Protein AF-A0A1Z8S198-F1 (afdb_monomer)

Mean predicted aligned error: 14.41 Å

Structure (mmCIF, N/CA/C/O backbone):
data_AF-A0A1Z8S198-F1
#
_entry.id   AF-A0A1Z8S198-F1
#
loop_
_atom_site.group_PDB
_atom_site.id
_atom_site.type_symbol
_atom_site.label_atom_id
_atom_site.label_alt_id
_atom_site.label_comp_id
_atom_site.label_asym_id
_atom_site.label_entity_id
_atom_site.label_seq_id
_atom_site.pdbx_PDB_ins_code
_atom_site.Cartn_x
_atom_site.Cartn_y
_atom_site.Cartn_z
_atom_site.occupancy
_atom_site.B_iso_or_equiv
_atom_site.auth_seq_id
_atom_site.auth_comp_id
_atom_site.auth_asym_id
_atom_site.auth_atom_id
_atom_site.pdbx_PDB_model_num
ATOM 1 N N . MET A 1 1 ? -36.870 -34.215 -35.287 1.00 50.09 1 MET A N 1
ATOM 2 C CA . MET A 1 1 ? -36.020 -35.371 -34.942 1.00 50.09 1 MET A CA 1
ATOM 3 C C . MET A 1 1 ? -35.826 -36.208 -36.192 1.00 50.09 1 MET A C 1
ATOM 5 O O . MET A 1 1 ? -36.711 -36.969 -36.554 1.00 50.09 1 MET A O 1
ATOM 9 N N . THR A 1 2 ? -34.692 -36.023 -36.856 1.00 40.72 2 THR A N 1
ATOM 10 C CA . THR A 1 2 ? -34.159 -36.926 -37.881 1.00 40.72 2 THR A CA 1
ATOM 11 C C . THR A 1 2 ? -32.664 -37.013 -37.632 1.00 40.72 2 THR A C 1
ATOM 13 O O . THR A 1 2 ? -32.036 -36.053 -37.194 1.00 40.72 2 THR A O 1
ATOM 16 N N . ASN A 1 3 ? -32.163 -38.223 -37.769 1.00 49.22 3 ASN A N 1
ATOM 17 C CA . ASN A 1 3 ? -31.144 -38.824 -36.934 1.00 49.22 3 ASN A CA 1
ATOM 18 C C . ASN A 1 3 ? -30.075 -39.425 -37.868 1.00 49.22 3 ASN A C 1
ATOM 20 O O . ASN A 1 3 ? -30.437 -39.909 -38.939 1.00 49.22 3 ASN A O 1
ATOM 24 N N . TYR A 1 4 ? -28.822 -39.443 -37.403 1.00 52.28 4 TYR A N 1
ATOM 25 C CA . TYR A 1 4 ? -27.655 -40.205 -37.897 1.00 52.28 4 TYR A CA 1
ATOM 26 C C . TYR A 1 4 ? -26.956 -39.705 -39.185 1.00 52.28 4 TYR A C 1
ATOM 28 O O . TYR A 1 4 ? -27.568 -39.595 -40.236 1.00 52.28 4 TYR A O 1
ATOM 36 N N . ILE A 1 5 ? -25.702 -39.226 -39.146 1.00 56.00 5 ILE A N 1
ATOM 37 C CA . ILE A 1 5 ? -24.413 -39.869 -38.780 1.00 56.00 5 ILE A CA 1
ATOM 38 C C . ILE A 1 5 ? -23.844 -40.730 -39.931 1.00 56.00 5 ILE A C 1
ATOM 40 O O . ILE A 1 5 ? -24.337 -41.816 -40.205 1.00 56.00 5 ILE A O 1
ATOM 44 N N . VAL A 1 6 ? -22.722 -40.225 -40.479 1.00 51.59 6 VAL A N 1
ATOM 45 C CA . VAL A 1 6 ? -21.557 -40.931 -41.071 1.00 51.59 6 VAL A CA 1
ATOM 46 C C . VAL A 1 6 ? -21.605 -41.360 -42.547 1.00 51.59 6 VAL A C 1
ATOM 48 O O . VAL A 1 6 ? -22.215 -42.361 -42.888 1.00 51.59 6 VAL A O 1
ATOM 51 N N . LEU A 1 7 ? -20.840 -40.631 -43.382 1.00 48.16 7 LEU A N 1
ATOM 52 C CA . LEU A 1 7 ? -19.817 -41.108 -44.350 1.00 48.16 7 LEU A CA 1
ATOM 53 C C . LEU A 1 7 ? -19.320 -39.868 -45.140 1.00 48.16 7 LEU A C 1
ATOM 55 O O . LEU A 1 7 ? -20.034 -39.340 -45.980 1.00 48.16 7 LEU A O 1
ATOM 59 N N . PHE A 1 8 ? -18.234 -39.177 -44.796 1.00 52.09 8 PHE A N 1
ATOM 60 C CA . PHE A 1 8 ? -16.834 -39.524 -45.075 1.00 52.09 8 PHE A CA 1
ATOM 61 C C . PHE A 1 8 ? -16.578 -40.233 -46.421 1.00 52.09 8 PHE A C 1
ATOM 63 O O . PHE A 1 8 ? -16.377 -41.439 -46.479 1.00 52.09 8 PHE A O 1
ATOM 70 N N . LEU A 1 9 ? -16.534 -39.435 -47.489 1.00 51.88 9 LEU A N 1
ATOM 71 C CA . LEU A 1 9 ? -15.763 -39.651 -48.721 1.00 51.88 9 LEU A CA 1
ATOM 72 C C . LEU A 1 9 ? -15.189 -38.263 -49.065 1.00 51.88 9 LEU A C 1
ATOM 74 O O . LEU A 1 9 ? -15.862 -37.433 -49.661 1.00 51.88 9 LEU A O 1
ATOM 78 N N . PHE A 1 10 ? -14.068 -37.839 -48.472 1.00 52.44 10 PHE A N 1
ATOM 79 C CA . PHE A 1 10 ? -12.729 -38.082 -49.025 1.00 52.44 10 PHE A CA 1
ATOM 80 C C . PHE A 1 10 ? -12.785 -38.425 -50.511 1.00 52.44 10 PHE A C 1
ATOM 82 O O . PHE A 1 10 ? -13.103 -39.559 -50.845 1.00 52.44 10 PHE A O 1
ATOM 89 N N . LEU A 1 11 ? -12.510 -37.432 -51.362 1.00 52.84 11 LEU A N 1
ATOM 90 C CA 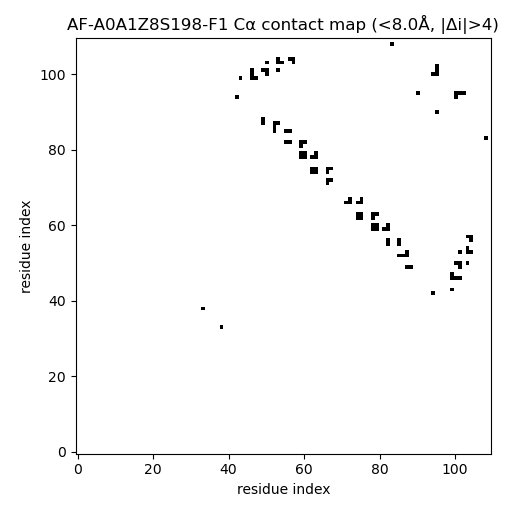. LEU A 1 11 ? -11.674 -37.521 -52.569 1.00 52.84 11 LEU A CA 1
ATOM 91 C C . LEU A 1 11 ? -11.794 -36.219 -53.380 1.00 52.84 11 LEU A C 1
ATOM 93 O O . LEU A 1 11 ? -12.419 -36.180 -54.429 1.00 52.84 11 LEU A O 1
ATOM 97 N N . PHE A 1 12 ? -11.142 -35.159 -52.905 1.00 50.62 12 PHE A N 1
ATOM 98 C CA . PHE A 1 12 ? -10.438 -34.232 -53.797 1.00 50.62 12 PHE A CA 1
ATOM 99 C C . PHE A 1 12 ? -9.109 -33.875 -53.131 1.00 50.62 12 PHE A C 1
ATOM 101 O O . PHE A 1 12 ? -8.884 -32.776 -52.636 1.00 50.62 12 PHE A O 1
ATOM 108 N N . PHE A 1 13 ? -8.248 -34.890 -53.053 1.00 53.31 13 PHE A N 1
ATOM 109 C CA . PHE A 1 13 ? -6.814 -34.673 -52.979 1.00 53.31 13 PHE A CA 1
ATOM 110 C C . PHE A 1 13 ? -6.272 -34.381 -54.377 1.00 53.31 13 PHE A C 1
ATOM 112 O O . PHE A 1 13 ? -6.809 -34.871 -55.369 1.00 53.31 13 PHE A O 1
ATOM 119 N N . ILE A 1 14 ? -5.104 -33.733 -54.353 1.00 54.28 14 ILE A N 1
ATOM 120 C CA . ILE A 1 14 ? -4.107 -33.528 -55.410 1.00 54.28 14 ILE A CA 1
ATOM 121 C C . ILE A 1 14 ? -4.270 -32.183 -56.138 1.00 54.28 14 ILE A C 1
ATOM 123 O O . ILE A 1 14 ? -5.279 -31.950 -56.784 1.00 54.28 14 ILE A O 1
ATOM 127 N N . SER A 1 15 ? -3.301 -31.264 -56.173 1.00 46.66 15 SER A N 1
ATOM 128 C CA . SER A 1 15 ? -2.048 -31.042 -55.431 1.00 46.66 15 SER A CA 1
ATOM 129 C C . SER A 1 15 ? -1.437 -29.719 -55.926 1.00 46.66 15 SER A C 1
ATOM 131 O O . SER A 1 15 ? -1.669 -29.325 -57.063 1.00 46.66 15 SER A O 1
ATOM 133 N N . CYS A 1 16 ? -0.600 -29.127 -55.066 1.00 49.44 16 CYS A N 1
ATOM 134 C CA . CYS A 1 16 ? 0.636 -28.361 -55.313 1.00 49.44 16 CYS A CA 1
ATOM 135 C C . CYS A 1 16 ? 0.764 -27.360 -56.476 1.00 49.44 16 CYS A C 1
ATOM 137 O O . CYS A 1 16 ? 0.768 -27.738 -57.641 1.00 49.44 16 CYS A O 1
ATOM 139 N N . ASN A 1 17 ? 1.160 -26.130 -56.122 1.00 47.94 17 ASN A N 1
ATOM 140 C CA . ASN A 1 17 ? 2.423 -25.456 -56.500 1.00 47.94 17 ASN A CA 1
ATOM 141 C C . ASN A 1 17 ? 2.403 -24.053 -55.854 1.00 47.94 17 ASN A C 1
ATOM 143 O O . ASN A 1 17 ? 1.343 -23.454 -55.766 1.00 47.94 17 ASN A O 1
ATOM 147 N N . GLN A 1 18 ? 3.465 -23.415 -55.377 1.00 49.00 18 GLN A N 1
ATOM 148 C CA . GLN A 1 18 ? 4.869 -23.732 -55.164 1.00 49.00 18 GLN A CA 1
ATOM 149 C C . GLN A 1 18 ? 5.372 -22.634 -54.205 1.00 49.00 18 GLN A C 1
ATOM 151 O O . GLN A 1 18 ? 4.959 -21.480 -54.284 1.00 49.00 18 GLN A O 1
ATOM 156 N N . THR A 1 19 ? 6.258 -23.025 -53.304 1.00 50.56 19 THR A N 1
ATOM 157 C CA . THR A 1 19 ? 7.216 -22.241 -52.518 1.00 50.56 19 THR A CA 1
ATOM 158 C C . THR A 1 19 ? 7.553 -20.836 -53.051 1.00 50.56 19 THR A C 1
ATOM 160 O O . THR A 1 19 ? 8.089 -20.720 -54.151 1.00 50.56 19 THR A O 1
ATOM 163 N N . LYS A 1 20 ? 7.361 -19.804 -52.211 1.00 47.00 20 LYS A N 1
ATOM 164 C CA . LYS A 1 20 ? 8.372 -18.812 -51.762 1.00 47.00 20 LYS A CA 1
ATOM 165 C C . LYS A 1 20 ? 7.684 -17.625 -51.074 1.00 47.00 20 LYS A C 1
ATOM 167 O O . LYS A 1 20 ? 7.163 -16.743 -51.739 1.00 47.00 20 LYS A O 1
ATOM 172 N N . ASN A 1 21 ? 7.732 -17.597 -49.747 1.00 42.28 21 ASN A N 1
ATOM 173 C CA . ASN A 1 21 ? 8.372 -16.495 -49.028 1.00 42.28 21 ASN A CA 1
ATOM 174 C C . ASN A 1 21 ? 8.426 -16.848 -47.543 1.00 42.28 21 ASN A C 1
ATOM 176 O O . ASN A 1 21 ? 7.466 -16.687 -46.794 1.00 42.28 21 ASN A O 1
ATOM 180 N N . ILE A 1 22 ? 9.586 -17.356 -47.128 1.00 49.41 22 ILE A N 1
ATOM 181 C CA . ILE A 1 22 ? 10.025 -17.221 -45.744 1.00 49.41 22 ILE A CA 1
ATOM 182 C C . ILE A 1 22 ? 10.365 -15.739 -45.578 1.00 49.41 22 ILE A C 1
ATOM 184 O O . ILE A 1 22 ? 11.497 -15.330 -45.778 1.00 49.41 22 ILE A O 1
ATOM 188 N N . GLU A 1 23 ? 9.341 -14.931 -45.329 1.00 49.06 23 GLU A N 1
ATOM 189 C CA . GLU A 1 23 ? 9.469 -13.511 -44.971 1.00 49.06 23 GLU A CA 1
ATOM 190 C C . GLU A 1 23 ? 8.317 -13.047 -44.057 1.00 49.06 23 GLU A C 1
ATOM 192 O O . GLU A 1 23 ? 8.139 -11.862 -43.816 1.00 49.06 23 GLU A O 1
ATOM 197 N N . ALA A 1 24 ? 7.552 -13.992 -43.498 1.00 44.72 24 ALA A N 1
ATOM 198 C CA . ALA A 1 24 ? 6.546 -13.729 -42.465 1.00 44.72 24 ALA A CA 1
ATOM 199 C C . ALA A 1 24 ? 7.025 -14.105 -41.047 1.00 44.72 24 ALA A C 1
ATOM 201 O O . ALA A 1 24 ? 6.287 -13.938 -40.088 1.00 44.72 24 ALA A O 1
ATOM 202 N N . ILE A 1 25 ? 8.263 -14.599 -40.894 1.00 47.28 25 ILE A N 1
ATOM 203 C CA . ILE A 1 25 ? 8.876 -14.845 -39.570 1.00 47.28 25 ILE A CA 1
ATOM 204 C C . ILE A 1 25 ? 9.491 -13.548 -39.005 1.00 47.28 25 ILE A C 1
ATOM 206 O O . ILE A 1 25 ? 9.715 -13.431 -37.805 1.00 47.28 25 ILE A O 1
ATOM 210 N N . SER A 1 26 ? 9.723 -12.536 -39.845 1.00 47.31 26 SER A N 1
ATOM 211 C CA . SER A 1 26 ? 10.300 -11.252 -39.435 1.00 47.31 26 SER A CA 1
ATOM 212 C C . SER A 1 26 ? 9.271 -10.196 -39.018 1.00 47.31 26 SER A C 1
ATOM 214 O O . SER A 1 26 ? 9.682 -9.183 -38.461 1.00 47.31 26 SER A O 1
ATOM 216 N N . SER A 1 27 ? 7.959 -10.389 -39.234 1.00 46.81 27 SER A N 1
ATOM 217 C CA . SER A 1 27 ? 6.967 -9.381 -38.811 1.00 46.81 27 SER A CA 1
ATOM 218 C C . SER A 1 27 ? 6.560 -9.492 -37.341 1.00 46.81 27 SER A C 1
ATOM 220 O 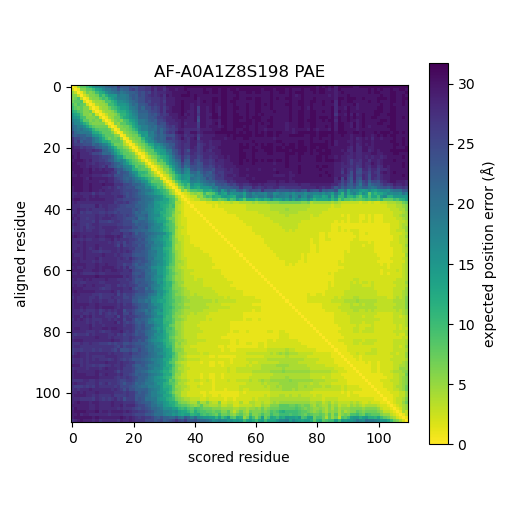O . SER A 1 27 ? 6.178 -8.477 -36.771 1.00 46.81 27 SER A O 1
ATOM 222 N N . ASP A 1 28 ? 6.714 -10.662 -36.715 1.00 44.12 28 ASP A N 1
ATOM 223 C CA . ASP A 1 28 ? 6.448 -10.856 -35.277 1.00 44.12 28 ASP A CA 1
ATOM 224 C C . ASP A 1 28 ? 7.695 -10.648 -34.398 1.00 44.12 28 ASP A C 1
ATOM 226 O O . ASP A 1 28 ? 7.585 -10.529 -33.182 1.00 44.12 28 ASP A O 1
ATOM 230 N N . LEU A 1 29 ? 8.888 -10.526 -34.997 1.00 46.09 29 LEU A N 1
ATOM 231 C CA . LEU A 1 29 ? 10.116 -10.139 -34.283 1.00 46.09 29 LEU A CA 1
ATOM 232 C C . LEU A 1 29 ? 10.334 -8.616 -34.235 1.00 46.09 29 LEU A C 1
ATOM 234 O O . LEU A 1 29 ? 11.264 -8.140 -33.591 1.00 46.09 29 LEU A O 1
ATOM 238 N N . ASN A 1 30 ? 9.455 -7.857 -34.894 1.00 44.66 30 ASN A N 1
ATOM 239 C CA . ASN A 1 30 ? 9.370 -6.401 -34.805 1.00 44.66 30 ASN A CA 1
ATOM 240 C C . ASN A 1 30 ? 8.420 -5.961 -33.681 1.00 44.66 30 ASN A C 1
ATOM 242 O O . ASN A 1 30 ? 7.900 -4.843 -33.724 1.00 44.66 30 ASN A O 1
ATOM 246 N N . GLN A 1 31 ? 8.212 -6.801 -32.655 1.00 48.25 31 GLN A N 1
ATOM 247 C CA . GLN A 1 31 ? 7.804 -6.333 -31.332 1.00 48.25 31 GLN A CA 1
ATOM 248 C C . GLN A 1 31 ? 8.950 -5.490 -30.765 1.00 48.25 31 GLN A C 1
ATOM 250 O O . GLN A 1 31 ? 9.764 -5.943 -29.973 1.00 48.25 31 GLN A O 1
ATOM 255 N N . SER A 1 32 ? 9.021 -4.280 -31.317 1.00 48.44 32 SER A N 1
ATOM 256 C CA . SER A 1 32 ? 9.657 -3.069 -30.849 1.00 48.44 32 SER A CA 1
ATOM 257 C C . SER A 1 32 ? 10.856 -3.306 -29.945 1.00 48.44 32 SER A C 1
ATOM 259 O O . SER A 1 32 ? 10.711 -3.528 -28.746 1.00 48.44 32 SER A O 1
ATOM 261 N N . LEU A 1 33 ? 12.046 -3.116 -30.512 1.00 53.94 33 LEU A N 1
ATOM 262 C CA . LEU A 1 33 ? 13.180 -2.547 -29.793 1.00 53.94 33 LEU A CA 1
ATOM 263 C C . LEU A 1 33 ? 12.706 -1.233 -29.146 1.00 53.94 33 LEU A C 1
ATOM 265 O O . LEU A 1 33 ? 12.880 -0.156 -29.710 1.00 53.94 33 LEU A O 1
ATOM 269 N N . SER A 1 34 ? 12.018 -1.307 -28.009 1.00 55.16 34 SER A N 1
ATOM 270 C CA . SER A 1 34 ? 11.802 -0.153 -27.154 1.00 55.16 34 SER A CA 1
ATOM 271 C C . SER A 1 34 ? 13.193 0.344 -26.816 1.00 55.16 34 SER A C 1
ATOM 273 O O . SER A 1 34 ? 13.995 -0.411 -26.255 1.00 55.16 34 SER A O 1
ATOM 275 N N . GLU A 1 35 ? 13.510 1.570 -27.231 1.00 64.44 35 GLU A N 1
ATOM 276 C CA . GLU A 1 35 ? 14.787 2.169 -26.881 1.00 64.44 35 GLU A CA 1
ATOM 277 C C . GLU A 1 35 ? 15.005 2.000 -25.372 1.00 64.44 35 GLU A C 1
ATOM 279 O O . GLU A 1 35 ? 14.043 2.126 -24.609 1.00 64.44 35 GLU A O 1
ATOM 284 N N . PRO A 1 36 ? 16.228 1.689 -24.914 1.00 69.50 36 PRO A N 1
ATOM 285 C CA . PRO A 1 36 ? 16.492 1.413 -23.502 1.00 69.50 36 PRO A CA 1
ATOM 286 C C . PRO A 1 36 ? 16.003 2.535 -22.567 1.00 69.50 36 PRO A C 1
ATOM 288 O O . PRO A 1 36 ? 15.669 2.275 -21.416 1.00 69.50 36 PRO A O 1
ATOM 291 N N . SER A 1 37 ? 15.876 3.765 -23.079 1.00 76.75 37 SER A N 1
ATOM 292 C CA . SER A 1 37 ? 15.259 4.903 -22.392 1.00 76.75 37 SER A CA 1
ATOM 293 C C . SER A 1 37 ? 13.763 4.724 -22.092 1.00 76.75 37 SER A C 1
ATOM 295 O O . SER A 1 37 ? 13.305 5.165 -21.042 1.00 76.75 37 SER A O 1
ATOM 297 N N . ASN A 1 38 ? 12.999 4.073 -22.972 1.00 85.19 38 ASN A N 1
ATOM 298 C CA . ASN A 1 38 ? 11.570 3.836 -22.779 1.00 85.19 38 ASN A CA 1
ATOM 299 C C . ASN A 1 38 ? 11.320 2.718 -21.756 1.00 85.19 38 ASN A C 1
ATOM 301 O O . ASN A 1 38 ? 10.478 2.872 -20.881 1.00 85.19 38 ASN A O 1
ATOM 305 N N . ILE A 1 39 ? 12.125 1.649 -21.795 1.00 91.00 39 ILE A N 1
ATOM 306 C CA . ILE A 1 39 ? 12.050 0.566 -20.798 1.00 91.00 39 ILE A CA 1
ATOM 307 C C . ILE A 1 39 ? 12.404 1.094 -19.405 1.00 91.00 39 ILE A C 1
ATOM 309 O O . ILE A 1 39 ? 11.68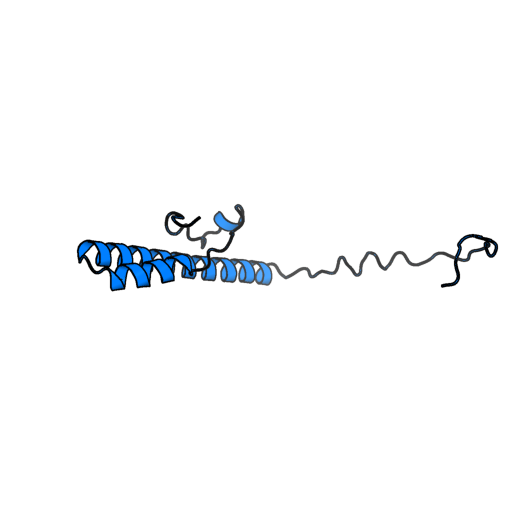7 0.823 -18.448 1.00 91.00 39 ILE A O 1
ATOM 313 N N . GLN A 1 40 ? 13.485 1.876 -19.281 1.00 93.88 40 GLN A N 1
ATOM 314 C CA . GLN A 1 40 ? 13.871 2.437 -17.985 1.00 93.88 40 GLN A CA 1
ATOM 315 C C . GLN A 1 40 ? 12.773 3.339 -17.420 1.00 93.88 40 GLN A C 1
ATOM 317 O O . GLN A 1 40 ? 12.479 3.270 -16.234 1.00 93.88 40 GLN A O 1
ATOM 322 N N . LYS A 1 41 ? 12.126 4.141 -18.273 1.00 95.31 41 LYS A N 1
ATOM 323 C CA . LYS A 1 41 ? 10.997 4.969 -17.855 1.00 95.31 41 LYS A CA 1
ATOM 324 C C . LYS A 1 41 ? 9.825 4.121 -17.348 1.00 95.31 41 LYS A C 1
ATOM 326 O O . LYS A 1 41 ? 9.250 4.459 -16.324 1.00 95.31 41 LYS A O 1
ATOM 331 N N . GLU A 1 42 ? 9.478 3.034 -18.035 1.00 95.25 42 GLU A N 1
ATOM 332 C CA . GLU A 1 42 ? 8.418 2.118 -17.588 1.00 95.25 42 GLU A CA 1
ATOM 333 C C . GLU A 1 42 ? 8.752 1.466 -16.235 1.00 95.25 42 GLU A C 1
ATOM 335 O O . GLU A 1 42 ? 7.883 1.368 -15.369 1.00 95.25 42 GLU A O 1
ATOM 340 N N . ILE A 1 43 ? 10.016 1.079 -16.024 1.00 96.00 43 ILE A N 1
ATOM 341 C CA . ILE A 1 43 ? 10.507 0.570 -14.734 1.00 96.00 43 ILE A CA 1
ATOM 342 C C . ILE A 1 43 ? 10.397 1.650 -13.654 1.00 96.00 43 ILE A C 1
ATOM 344 O O . ILE A 1 43 ? 9.880 1.386 -12.569 1.00 96.00 43 ILE A O 1
ATOM 348 N N . ASP A 1 44 ? 10.852 2.867 -13.945 1.00 96.88 44 ASP A N 1
ATOM 349 C CA . ASP A 1 44 ? 10.823 3.979 -12.999 1.00 96.88 44 ASP A CA 1
ATOM 350 C C . ASP A 1 44 ? 9.387 4.351 -12.608 1.00 96.88 44 ASP A C 1
ATOM 352 O O . ASP A 1 44 ? 9.113 4.566 -11.427 1.00 96.88 44 ASP A O 1
ATOM 356 N N . ASP A 1 45 ? 8.465 4.373 -13.574 1.00 97.50 45 ASP A N 1
ATOM 357 C CA . ASP A 1 45 ? 7.045 4.646 -13.348 1.00 97.50 45 ASP A CA 1
ATOM 358 C C . ASP A 1 45 ? 6.404 3.541 -12.479 1.00 97.50 45 ASP A C 1
ATOM 360 O O . ASP A 1 45 ? 5.693 3.845 -11.517 1.00 97.50 45 ASP A O 1
ATOM 364 N N . LEU A 1 46 ? 6.706 2.264 -12.754 1.00 97.75 46 LEU A N 1
ATOM 365 C CA . LEU A 1 46 ? 6.236 1.126 -11.953 1.00 97.75 46 LEU A CA 1
ATOM 366 C C . LEU A 1 46 ? 6.732 1.208 -10.501 1.00 97.75 46 LEU A C 1
ATOM 368 O O . LEU A 1 46 ? 5.949 1.056 -9.561 1.00 97.75 46 LEU A O 1
ATOM 372 N N . LEU A 1 47 ? 8.030 1.454 -10.308 1.00 98.25 47 LEU A N 1
ATOM 373 C CA . LEU A 1 47 ? 8.640 1.540 -8.980 1.00 98.25 47 LEU A CA 1
ATOM 374 C C . LEU A 1 47 ? 8.180 2.784 -8.212 1.00 98.25 47 LEU A C 1
ATOM 376 O O . LEU A 1 47 ? 8.077 2.747 -6.983 1.00 98.25 47 LEU A O 1
ATOM 380 N N . ALA A 1 48 ? 7.870 3.877 -8.911 1.00 98.38 48 ALA A N 1
ATOM 381 C CA . ALA A 1 48 ? 7.294 5.068 -8.303 1.00 98.38 48 ALA A CA 1
ATOM 382 C C . ALA A 1 48 ? 5.879 4.810 -7.762 1.00 98.38 48 ALA A C 1
ATOM 384 O O . ALA A 1 48 ? 5.585 5.219 -6.635 1.00 98.38 48 ALA A O 1
ATOM 385 N N . GLU A 1 49 ? 5.026 4.112 -8.517 1.00 98.31 49 GLU A N 1
ATOM 386 C CA . GLU A 1 49 ? 3.673 3.775 -8.058 1.00 98.31 49 GLU A CA 1
ATOM 387 C C . GLU A 1 49 ? 3.706 2.761 -6.906 1.00 98.31 49 GLU A C 1
ATOM 389 O O . GLU A 1 49 ? 3.065 2.976 -5.878 1.00 98.31 49 GLU A O 1
ATOM 394 N N . ASP A 1 50 ? 4.540 1.721 -6.999 1.00 97.94 50 ASP A N 1
ATOM 395 C CA . ASP A 1 50 ? 4.759 0.772 -5.898 1.00 97.94 50 ASP A CA 1
ATOM 396 C C . ASP A 1 50 ? 5.225 1.482 -4.619 1.00 97.94 50 ASP A C 1
ATOM 398 O O . ASP A 1 50 ? 4.701 1.246 -3.525 1.00 97.94 50 ASP A O 1
ATOM 402 N N . LYS A 1 51 ? 6.170 2.419 -4.749 1.00 98.06 51 LYS A N 1
ATOM 403 C CA . LYS A 1 51 ? 6.629 3.237 -3.626 1.00 98.06 51 LYS A CA 1
ATOM 404 C C . LYS A 1 51 ? 5.495 4.063 -3.029 1.00 98.06 51 LYS A C 1
ATOM 406 O O . LYS A 1 51 ? 5.383 4.122 -1.805 1.00 98.06 51 LYS A O 1
ATOM 411 N N . LYS A 1 52 ? 4.671 4.705 -3.857 1.00 98.38 52 LYS A N 1
ATOM 412 C CA . LYS A 1 52 ? 3.524 5.501 -3.403 1.00 98.38 52 LYS A CA 1
ATOM 413 C C . LYS A 1 52 ? 2.534 4.642 -2.615 1.00 98.38 52 LYS A C 1
ATOM 415 O O . LYS A 1 52 ? 2.159 5.032 -1.511 1.00 98.38 52 LYS A O 1
ATOM 420 N N . ASN A 1 53 ? 2.204 3.453 -3.111 1.00 97.75 53 ASN A N 1
ATOM 421 C CA . ASN A 1 53 ? 1.303 2.528 -2.425 1.00 97.75 53 ASN A CA 1
ATOM 422 C C . ASN A 1 53 ? 1.881 2.067 -1.083 1.00 97.75 53 ASN A C 1
ATOM 424 O O . ASN A 1 53 ? 1.209 2.130 -0.057 1.00 97.75 53 ASN A O 1
ATOM 428 N N . LYS A 1 54 ? 3.163 1.695 -1.042 1.00 97.38 54 LYS A N 1
ATOM 429 C CA . LYS A 1 54 ? 3.842 1.309 0.206 1.00 97.38 54 LYS A CA 1
ATOM 430 C C . LYS A 1 54 ? 3.923 2.447 1.223 1.00 97.38 54 LYS A C 1
ATOM 432 O O . LYS A 1 54 ? 3.845 2.195 2.421 1.00 97.38 54 LYS A O 1
ATOM 437 N N . MET A 1 55 ? 4.107 3.687 0.774 1.00 97.75 55 MET A N 1
ATOM 438 C CA . MET A 1 55 ? 4.086 4.853 1.663 1.00 97.75 55 MET A CA 1
ATOM 439 C C . MET A 1 55 ? 2.696 5.072 2.262 1.00 97.75 55 MET A C 1
ATOM 441 O O . MET A 1 55 ? 2.595 5.327 3.459 1.00 97.75 55 MET A O 1
ATOM 445 N N . LEU A 1 56 ? 1.643 4.904 1.460 1.00 97.81 56 LEU A N 1
ATOM 446 C CA . LEU A 1 56 ? 0.264 4.991 1.931 1.00 97.81 56 LEU A CA 1
ATOM 447 C C . LEU A 1 56 ? -0.067 3.874 2.934 1.00 97.81 56 LEU A C 1
ATOM 449 O O . LEU A 1 56 ? -0.648 4.134 3.982 1.00 97.81 56 LEU A O 1
ATOM 453 N N . GLU A 1 57 ? 0.383 2.642 2.675 1.00 97.31 57 GLU A N 1
ATOM 454 C CA . GLU A 1 57 ? 0.266 1.542 3.640 1.00 97.31 57 GLU A CA 1
ATOM 455 C C . GLU A 1 57 ? 0.937 1.883 4.982 1.00 97.31 57 GLU A C 1
ATOM 457 O O . GLU A 1 57 ? 0.365 1.617 6.037 1.00 97.31 57 GLU A O 1
ATOM 462 N N . LEU A 1 58 ? 2.143 2.466 4.961 1.00 97.06 58 LEU A N 1
ATOM 463 C CA . LEU A 1 58 ? 2.852 2.873 6.180 1.00 97.06 58 LEU A CA 1
ATOM 464 C C . LEU A 1 58 ? 2.099 3.963 6.949 1.00 97.06 58 LEU A C 1
ATOM 466 O O . LEU A 1 58 ? 2.050 3.914 8.177 1.00 97.06 58 LEU A O 1
ATOM 470 N N . GLU A 1 59 ? 1.507 4.922 6.239 1.00 97.88 59 GLU A N 1
ATOM 471 C CA . GLU A 1 59 ? 0.674 5.960 6.842 1.00 97.88 59 GLU A CA 1
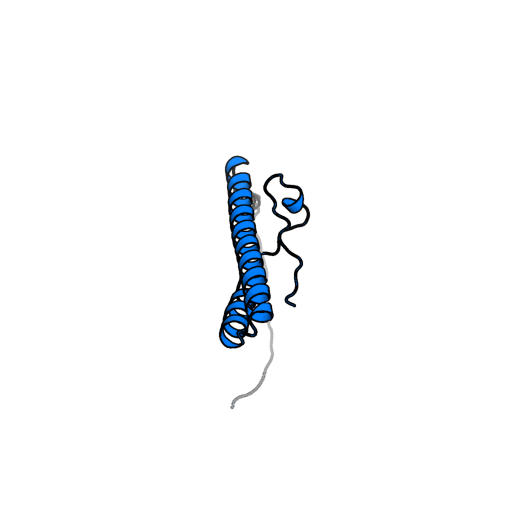ATOM 472 C C . GLU A 1 59 ? -0.557 5.358 7.523 1.00 97.88 59 GLU A C 1
ATOM 474 O O . GLU A 1 59 ? -0.803 5.638 8.695 1.00 97.88 59 GLU A O 1
ATOM 479 N N . TYR A 1 60 ? -1.285 4.467 6.847 1.00 97.69 60 TYR A N 1
ATOM 480 C CA . TYR A 1 60 ? -2.449 3.812 7.441 1.00 97.69 60 TYR A CA 1
ATOM 481 C C . TYR A 1 60 ? -2.089 2.926 8.633 1.00 97.69 60 TYR A C 1
ATOM 483 O O . TYR A 1 60 ? -2.805 2.937 9.630 1.00 97.69 60 TYR A O 1
ATOM 491 N N . LEU A 1 61 ? -0.954 2.223 8.599 1.00 96.75 61 LEU A N 1
ATOM 492 C CA . LEU A 1 61 ? -0.468 1.468 9.759 1.00 96.75 61 LEU A CA 1
ATOM 493 C C . LEU A 1 61 ? -0.183 2.373 10.966 1.00 96.75 61 LEU A C 1
ATOM 495 O O . LEU A 1 61 ? -0.480 1.993 12.099 1.00 96.75 61 LEU A O 1
ATOM 499 N N . GLU A 1 62 ? 0.354 3.571 10.737 1.00 97.56 62 GLU A N 1
ATOM 500 C CA . GLU A 1 62 ? 0.563 4.551 11.804 1.00 97.56 62 GLU A CA 1
ATOM 501 C C . GLU A 1 62 ? -0.766 5.085 12.352 1.00 97.56 62 GLU A C 1
ATOM 503 O O . GLU A 1 62 ? -0.941 5.165 13.569 1.00 97.56 62 GLU A O 1
ATOM 508 N N . GLN A 1 63 ? -1.739 5.380 11.486 1.00 98.56 63 GLN A N 1
ATOM 509 C CA . GLN A 1 63 ? -3.070 5.803 11.930 1.00 98.56 63 GLN A CA 1
ATOM 510 C C . GLN A 1 63 ? -3.791 4.705 12.722 1.00 98.56 63 GLN A C 1
ATOM 512 O O . GLN A 1 63 ? -4.396 4.988 13.754 1.00 98.56 63 GLN A O 1
ATOM 517 N N . ILE A 1 64 ? -3.664 3.443 12.305 1.00 97.81 64 ILE A N 1
ATOM 518 C CA . ILE A 1 64 ? -4.170 2.281 13.045 1.00 97.81 64 ILE A CA 1
ATOM 519 C C . ILE A 1 64 ? -3.546 2.223 14.444 1.00 97.81 64 ILE A C 1
ATOM 521 O O . ILE A 1 64 ? -4.271 2.058 15.426 1.00 97.81 64 ILE A O 1
ATOM 525 N N . ARG A 1 65 ? -2.221 2.401 14.560 1.00 98.19 65 ARG A N 1
ATOM 526 C CA . ARG A 1 65 ? -1.525 2.431 15.857 1.00 98.19 65 ARG A CA 1
ATOM 527 C C . ARG A 1 65 ? -2.066 3.550 16.751 1.00 98.19 65 ARG A C 1
ATOM 529 O O . ARG A 1 65 ? -2.379 3.305 17.913 1.00 98.19 65 ARG A O 1
ATOM 536 N N . LEU A 1 66 ? -2.210 4.761 16.213 1.00 98.69 66 LEU A N 1
ATOM 537 C CA . LEU A 1 66 ? -2.741 5.913 16.949 1.00 98.69 66 LEU A CA 1
ATOM 538 C C . LEU A 1 66 ? -4.197 5.700 17.388 1.00 98.69 66 LEU A C 1
ATOM 540 O O . LEU A 1 66 ? -4.551 6.029 18.519 1.00 98.69 66 LEU A O 1
ATOM 544 N N . ALA A 1 67 ? -5.039 5.125 16.529 1.00 98.69 67 ALA A N 1
ATOM 545 C CA . ALA A 1 67 ? -6.421 4.797 16.862 1.00 98.69 67 ALA A CA 1
ATOM 546 C C . ALA A 1 67 ? -6.492 3.785 18.016 1.00 98.69 67 ALA A C 1
ATOM 548 O O . ALA A 1 67 ? -7.234 3.986 18.978 1.00 98.69 67 ALA A O 1
ATOM 549 N N . GLN A 1 68 ? -5.648 2.748 17.980 1.00 98.38 68 GLN A N 1
ATOM 550 C CA . GLN A 1 68 ? -5.537 1.768 19.063 1.00 98.38 68 GLN A CA 1
ATOM 551 C C . GLN A 1 68 ? -5.101 2.411 20.385 1.00 98.38 68 GLN A C 1
ATOM 553 O O . GLN A 1 68 ? -5.710 2.148 21.420 1.00 98.38 68 GLN A O 1
ATOM 558 N N . GLU A 1 69 ? -4.089 3.281 20.363 1.00 98.62 69 GLU A N 1
ATOM 559 C CA . GLU A 1 69 ? -3.608 3.984 21.563 1.00 98.62 69 GLU A CA 1
ATOM 560 C C . GLU A 1 69 ? -4.671 4.888 22.191 1.00 98.62 69 GLU A C 1
ATOM 562 O O . GLU A 1 69 ? -4.729 5.026 23.414 1.00 98.62 69 GLU A O 1
ATOM 567 N N . ASN A 1 70 ? -5.544 5.459 21.362 1.00 98.62 70 ASN A N 1
ATOM 568 C CA . ASN A 1 70 ? -6.633 6.323 21.800 1.00 98.62 70 ASN A CA 1
ATOM 569 C C . ASN A 1 70 ? -7.940 5.568 22.104 1.00 98.62 70 ASN A C 1
ATOM 571 O O . ASN A 1 70 ? -8.906 6.192 22.540 1.00 98.62 70 ASN A O 1
ATOM 575 N N . ASN A 1 71 ? -7.982 4.241 21.929 1.00 98.44 71 ASN A N 1
ATOM 576 C CA . ASN A 1 71 ? -9.205 3.424 21.970 1.00 98.44 71 ASN A CA 1
ATOM 577 C C . ASN A 1 71 ? -10.305 3.924 21.008 1.00 98.44 71 ASN A C 1
ATOM 579 O O . ASN A 1 71 ? -11.498 3.771 21.280 1.00 98.44 71 ASN A O 1
ATOM 583 N N . ASP A 1 72 ? -9.9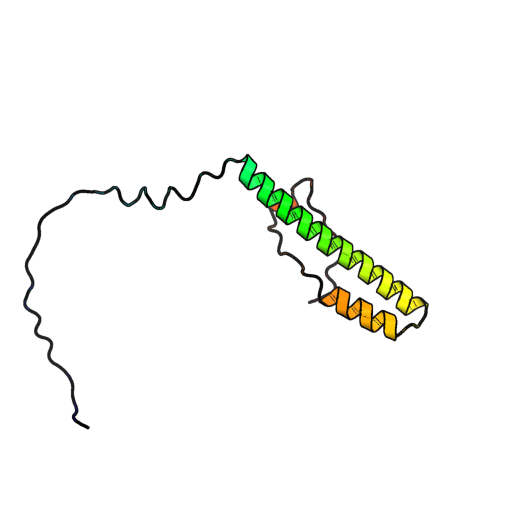09 4.520 19.884 1.00 98.75 72 ASP A N 1
ATOM 584 C CA . ASP A 1 72 ? -10.809 5.015 18.847 1.00 98.75 72 ASP A CA 1
ATOM 585 C C . ASP A 1 72 ? -11.142 3.881 17.871 1.00 98.75 72 ASP A C 1
ATOM 587 O O . ASP A 1 72 ? -10.386 3.564 16.951 1.00 98.75 72 ASP A O 1
ATOM 591 N N . THR A 1 73 ? -12.267 3.212 18.123 1.00 98.50 73 THR A N 1
ATOM 592 C CA . THR A 1 73 ? -12.681 2.044 17.331 1.00 98.50 73 THR A CA 1
ATOM 593 C C . THR A 1 73 ? -13.121 2.435 15.920 1.00 98.50 73 THR A C 1
ATOM 595 O O . THR A 1 73 ? -12.828 1.706 14.978 1.00 98.50 73 THR A O 1
ATOM 598 N N . GLU A 1 74 ? -13.766 3.591 15.752 1.00 98.69 74 GLU A N 1
ATOM 599 C CA . GLU A 1 74 ? -14.249 4.049 14.444 1.00 98.69 74 GLU A CA 1
ATOM 600 C C . GLU A 1 74 ? -13.073 4.392 13.523 1.00 98.69 74 GLU A C 1
ATOM 602 O O . GLU A 1 74 ? -13.016 3.924 12.384 1.00 98.69 74 GLU A O 1
ATOM 607 N N . ALA A 1 75 ? -12.080 5.128 14.036 1.00 98.56 75 ALA A N 1
ATOM 608 C CA . ALA A 1 75 ? -10.862 5.416 13.285 1.00 98.56 75 ALA A CA 1
ATOM 609 C C . ALA A 1 75 ? -10.087 4.134 12.952 1.00 98.56 75 ALA A C 1
ATOM 611 O O . ALA A 1 75 ? -9.600 3.981 11.831 1.00 98.56 75 ALA A O 1
ATOM 612 N N . PHE A 1 76 ? -9.993 3.195 13.900 1.00 98.56 76 PHE A N 1
ATOM 613 C CA . PHE A 1 76 ? -9.349 1.907 13.656 1.00 98.56 76 PHE A CA 1
ATOM 614 C C . PHE A 1 76 ? -10.005 1.164 12.487 1.00 98.56 76 PHE A C 1
ATOM 616 O O . PHE A 1 76 ? -9.301 0.745 11.571 1.00 98.56 76 PHE A O 1
ATOM 623 N N . GLU A 1 77 ? -11.333 1.018 12.501 1.00 98.38 77 GLU A N 1
ATOM 624 C CA . GLU A 1 77 ? -12.073 0.314 11.448 1.00 98.38 77 GLU A CA 1
ATOM 625 C C . GLU A 1 77 ? -11.891 0.987 10.085 1.00 98.38 77 GLU A C 1
ATOM 627 O O . GLU A 1 77 ? -11.610 0.306 9.097 1.00 98.38 77 GLU A O 1
ATOM 632 N N . PHE A 1 78 ? -11.973 2.320 10.046 1.00 98.62 78 PHE A N 1
ATOM 633 C CA . PHE A 1 78 ? -11.759 3.098 8.831 1.00 98.62 78 PHE A CA 1
ATOM 634 C C . PHE A 1 78 ? -10.356 2.879 8.250 1.00 98.62 78 PHE A C 1
ATOM 636 O O . PHE A 1 78 ? -10.217 2.419 7.117 1.00 98.62 78 PHE A O 1
ATOM 643 N N . PHE A 1 79 ? -9.299 3.145 9.025 1.00 98.44 79 PHE A N 1
ATOM 644 C CA . PHE A 1 79 ? -7.928 3.037 8.519 1.00 98.44 79 PHE A CA 1
ATOM 645 C C . PHE A 1 79 ? -7.509 1.595 8.241 1.00 98.44 79 PHE A C 1
ATOM 647 O O . PHE A 1 79 ? -6.684 1.356 7.359 1.00 98.44 79 PHE A O 1
ATOM 654 N N . PHE A 1 80 ? -8.076 0.622 8.957 1.00 97.31 80 PHE A N 1
ATOM 655 C CA . PHE A 1 80 ? -7.861 -0.785 8.651 1.00 97.31 80 PHE A CA 1
ATOM 656 C C . PHE A 1 80 ? -8.436 -1.160 7.284 1.00 97.31 80 PHE A C 1
ATOM 658 O O . PHE A 1 80 ? -7.753 -1.832 6.509 1.00 97.31 80 PHE A O 1
ATOM 665 N N . GLN A 1 81 ? -9.649 -0.703 6.963 1.00 97.62 81 G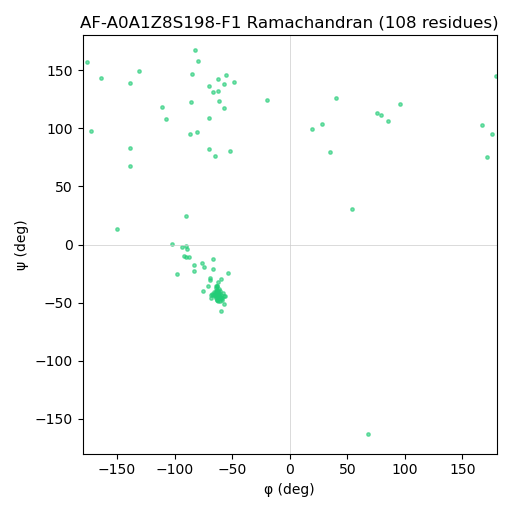LN A N 1
ATOM 666 C CA . GLN A 1 81 ? -10.246 -0.941 5.650 1.00 97.62 81 GLN A CA 1
ATOM 667 C C . GLN A 1 81 ? -9.421 -0.276 4.541 1.00 97.62 81 GLN A C 1
ATOM 669 O O . GLN A 1 81 ? -9.026 -0.944 3.587 1.00 97.62 81 GLN A O 1
ATOM 674 N N . GLU A 1 82 ? -9.053 0.993 4.725 1.00 97.88 82 GLU A N 1
ATOM 675 C CA . GLU A 1 82 ? -8.197 1.722 3.785 1.00 97.88 82 GLU A CA 1
ATOM 676 C C . GLU A 1 82 ? -6.843 1.019 3.569 1.00 97.88 82 GLU A C 1
ATOM 678 O O . GLU A 1 82 ? -6.390 0.872 2.435 1.00 97.88 82 GLU A O 1
ATOM 683 N N . TYR A 1 83 ? -6.216 0.501 4.634 1.00 96.62 83 TYR A N 1
ATOM 684 C CA . TYR A 1 83 ? -4.985 -0.294 4.547 1.00 96.62 83 TYR A CA 1
ATOM 685 C C . TYR A 1 83 ? -5.151 -1.564 3.705 1.00 96.62 83 TYR A C 1
ATOM 687 O O . TYR A 1 83 ? -4.265 -1.907 2.911 1.00 96.62 83 TYR A O 1
ATOM 695 N N . VAL A 1 84 ? -6.259 -2.287 3.886 1.00 95.56 84 VAL A N 1
ATOM 696 C CA . VAL A 1 84 ? -6.555 -3.500 3.113 1.00 95.56 84 VAL A CA 1
ATOM 697 C C . VAL A 1 84 ? -6.678 -3.163 1.629 1.00 95.56 84 VAL A C 1
ATOM 699 O O . VAL A 1 84 ? -6.076 -3.866 0.811 1.00 95.56 84 VAL A O 1
ATOM 702 N N . ASP A 1 85 ? -7.335 -2.052 1.308 1.00 96.44 85 ASP A N 1
ATOM 703 C CA . ASP A 1 85 ? -7.673 -1.657 -0.060 1.00 96.44 85 ASP A CA 1
ATOM 704 C C . ASP A 1 85 ? -6.492 -1.091 -0.870 1.00 96.44 85 ASP A C 1
ATOM 706 O O . ASP A 1 85 ? -6.557 -1.063 -2.100 1.00 96.44 85 ASP A O 1
ATOM 710 N N . VAL A 1 86 ? -5.375 -0.703 -0.233 1.00 96.25 86 VAL A N 1
ATOM 711 C CA . VAL A 1 86 ? -4.177 -0.257 -0.974 1.00 96.25 86 VAL A CA 1
ATOM 712 C C . VAL A 1 86 ? -3.631 -1.377 -1.870 1.00 96.25 86 VAL A C 1
ATOM 714 O O . VAL A 1 86 ? -3.260 -2.448 -1.394 1.00 96.25 86 VAL A O 1
ATOM 717 N N . GLU A 1 87 ? -3.495 -1.145 -3.170 1.00 95.12 87 GLU A N 1
ATOM 718 C CA . GLU A 1 87 ? -2.925 -2.146 -4.075 1.00 95.12 87 GLU A CA 1
ATOM 719 C C . GLU A 1 87 ? -1.439 -2.404 -3.774 1.00 95.12 87 GLU A C 1
ATOM 721 O O . GLU A 1 87 ? -0.632 -1.476 -3.691 1.00 95.12 87 GLU A O 1
ATOM 726 N N . ARG A 1 88 ? -1.044 -3.678 -3.671 1.00 92.19 88 ARG A N 1
ATOM 727 C CA . ARG A 1 88 ? 0.366 -4.067 -3.558 1.00 92.19 88 ARG A CA 1
ATOM 728 C C . ARG A 1 88 ? 0.831 -4.702 -4.861 1.00 92.19 88 ARG A C 1
ATOM 730 O O . ARG A 1 88 ? 0.465 -5.836 -5.157 1.00 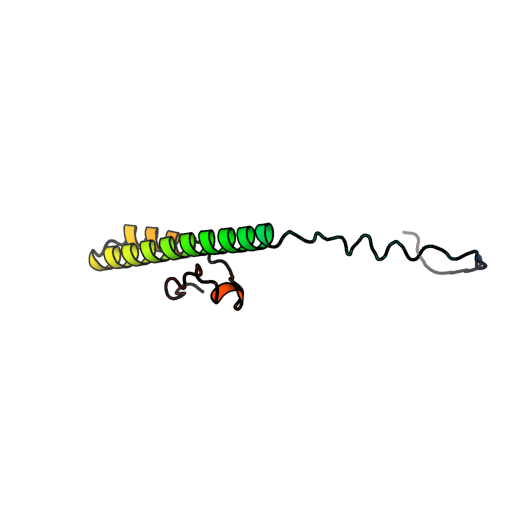92.19 88 ARG A O 1
ATOM 737 N N . LEU A 1 89 ? 1.660 -3.970 -5.599 1.00 95.44 89 LEU A N 1
ATOM 738 C CA . LEU A 1 89 ? 2.195 -4.416 -6.879 1.00 95.44 89 LEU A CA 1
ATOM 739 C C . LEU A 1 89 ? 3.201 -5.558 -6.681 1.00 95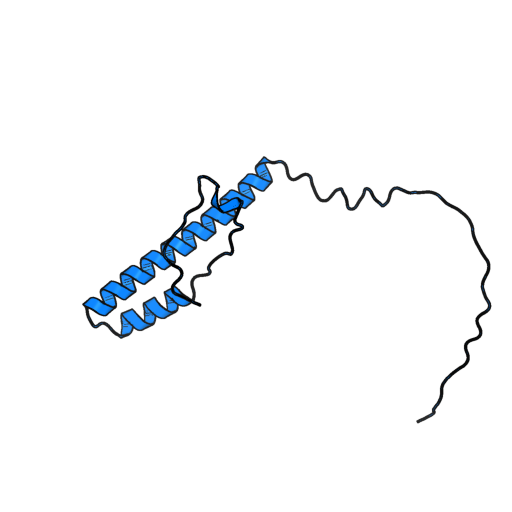.44 89 LEU A C 1
ATOM 741 O O . LEU A 1 89 ? 4.055 -5.528 -5.789 1.00 95.44 89 LEU A O 1
ATOM 745 N N . GLU A 1 90 ? 3.107 -6.582 -7.526 1.00 94.12 90 GLU A N 1
ATOM 746 C CA . GLU A 1 90 ? 4.082 -7.670 -7.562 1.00 94.12 90 GLU A CA 1
ATOM 747 C C . GLU A 1 90 ? 5.315 -7.225 -8.349 1.00 94.12 90 GLU A C 1
ATOM 749 O O . GLU A 1 90 ? 5.344 -7.265 -9.577 1.00 94.12 90 GLU A O 1
ATOM 754 N N . ILE A 1 91 ? 6.346 -6.778 -7.630 1.00 95.94 91 ILE A N 1
ATOM 755 C CA . ILE A 1 91 ? 7.614 -6.360 -8.235 1.00 95.94 91 ILE A CA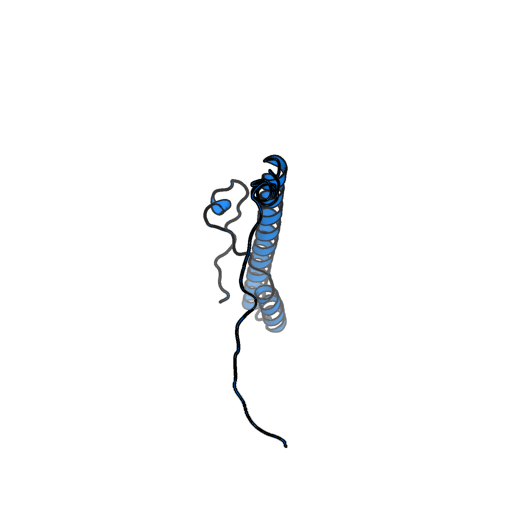 1
ATOM 756 C C . ILE A 1 91 ? 8.532 -7.580 -8.434 1.00 95.94 91 ILE A C 1
ATOM 758 O O . ILE A 1 91 ? 8.862 -8.239 -7.439 1.00 95.94 91 ILE A O 1
ATOM 762 N N . PRO A 1 92 ? 8.984 -7.874 -9.671 1.00 96.06 92 PRO A N 1
ATOM 763 C CA . PRO A 1 92 ? 9.962 -8.927 -9.951 1.00 96.06 92 PRO A CA 1
ATOM 764 C C . PRO A 1 92 ? 11.256 -8.769 -9.143 1.00 96.06 92 PRO A C 1
ATOM 766 O O . PRO A 1 92 ? 11.714 -7.652 -8.899 1.00 96.06 92 PRO A O 1
ATOM 769 N N . GLU A 1 93 ? 11.883 -9.883 -8.756 1.00 96.19 93 GLU A N 1
ATOM 770 C CA . GLU A 1 93 ? 13.101 -9.886 -7.925 1.00 96.19 93 GLU A CA 1
ATOM 771 C C . GLU A 1 93 ? 14.277 -9.145 -8.574 1.00 96.19 93 GLU A C 1
ATOM 773 O O . GLU A 1 93 ? 15.121 -8.571 -7.884 1.00 96.19 93 GLU A O 1
ATOM 778 N N . GLU A 1 94 ? 14.340 -9.128 -9.904 1.00 95.31 94 GLU A N 1
ATOM 779 C CA . GLU A 1 94 ? 15.349 -8.394 -10.658 1.00 95.31 94 GLU A CA 1
ATOM 780 C C . GLU A 1 94 ? 15.216 -6.886 -10.434 1.00 95.31 94 GLU A C 1
ATOM 782 O O . GLU A 1 94 ? 16.220 -6.221 -10.179 1.00 95.31 94 GLU A O 1
ATOM 787 N N . LEU A 1 95 ? 13.982 -6.371 -10.443 1.00 96.50 95 LEU A N 1
ATOM 788 C CA . LEU A 1 95 ? 13.696 -4.945 -10.279 1.00 96.50 95 LEU A CA 1
ATOM 789 C C . LEU A 1 95 ? 13.862 -4.473 -8.830 1.00 96.50 95 LEU A C 1
ATOM 791 O O . LEU A 1 95 ? 14.090 -3.293 -8.589 1.00 96.50 95 LEU A O 1
ATOM 795 N N . LYS A 1 96 ? 13.847 -5.378 -7.843 1.00 96.75 96 LYS A N 1
ATOM 796 C CA . LYS A 1 96 ? 14.142 -5.025 -6.439 1.00 96.75 96 LYS A CA 1
ATOM 797 C C . LYS A 1 96 ? 15.593 -4.593 -6.207 1.00 96.75 96 LYS A C 1
ATOM 799 O O . LYS A 1 96 ? 15.921 -4.092 -5.134 1.00 96.75 96 LYS A O 1
ATOM 804 N N . LYS A 1 97 ? 16.471 -4.817 -7.189 1.00 96.50 97 LYS A N 1
ATOM 805 C CA . LYS A 1 97 ? 17.872 -4.373 -7.170 1.00 96.50 97 LYS A CA 1
ATOM 806 C C . LYS A 1 97 ? 18.043 -2.955 -7.717 1.00 96.50 97 LYS A C 1
ATOM 808 O O . LYS A 1 97 ? 19.134 -2.404 -7.576 1.00 96.50 97 LYS A O 1
ATOM 813 N N . GLU A 1 98 ? 17.007 -2.388 -8.338 1.00 96.38 98 GLU A N 1
ATOM 814 C CA . GLU A 1 98 ? 17.040 -1.020 -8.848 1.00 96.38 98 GLU A CA 1
ATOM 815 C C . GLU A 1 98 ? 17.242 -0.019 -7.699 1.00 96.38 98 GLU A C 1
ATOM 817 O O . GLU A 1 98 ? 16.693 -0.196 -6.606 1.00 96.38 98 GLU A O 1
ATOM 822 N N . PRO A 1 99 ? 18.019 1.058 -7.905 1.00 96.06 99 PRO A N 1
ATOM 823 C CA . PRO A 1 99 ? 18.377 1.990 -6.838 1.00 96.06 99 PRO A CA 1
ATOM 824 C C . PRO A 1 99 ? 17.180 2.785 -6.292 1.00 96.06 99 PRO A C 1
ATOM 826 O O . PRO A 1 99 ? 17.249 3.308 -5.180 1.00 96.06 99 PRO A O 1
ATOM 829 N N . ASN A 1 100 ? 16.095 2.901 -7.060 1.00 95.31 100 ASN A N 1
ATOM 830 C CA . ASN A 1 100 ? 14.850 3.566 -6.671 1.00 95.31 100 ASN A CA 1
ATOM 831 C C . ASN A 1 100 ? 13.802 2.610 -6.075 1.00 95.31 100 ASN A C 1
ATOM 833 O O . ASN A 1 100 ? 12.756 3.092 -5.629 1.00 95.31 100 ASN A O 1
ATOM 837 N N . TYR A 1 101 ? 14.069 1.300 -6.007 1.00 97.62 101 TYR A N 1
ATOM 838 C CA . TYR A 1 101 ? 13.170 0.355 -5.351 1.00 97.62 101 TYR A CA 1
ATOM 839 C C . TYR A 1 101 ? 13.024 0.681 -3.859 1.00 97.62 101 TYR A C 1
ATOM 841 O O . TYR A 1 101 ? 13.998 0.878 -3.126 1.00 97.62 101 TYR A O 1
ATOM 849 N N . PHE A 1 102 ? 11.778 0.713 -3.390 1.00 97.38 102 PHE A N 1
ATOM 850 C CA . PHE A 1 102 ? 11.449 0.962 -1.995 1.00 97.38 102 PHE A CA 1
ATOM 851 C C . PHE A 1 102 ? 10.887 -0.305 -1.352 1.00 97.38 102 PHE A C 1
ATOM 853 O O . PHE A 1 102 ? 9.839 -0.809 -1.748 1.00 97.38 102 PHE A O 1
ATOM 860 N N . GLN A 1 103 ? 11.565 -0.820 -0.323 1.00 94.38 103 GLN A N 1
ATOM 861 C CA . GLN A 1 103 ? 11.145 -2.051 0.355 1.00 94.38 103 GLN A CA 1
ATOM 862 C C . GLN A 1 103 ? 9.774 -1.908 1.039 1.00 94.38 103 GLN A C 1
ATOM 864 O O . GLN A 1 103 ? 8.988 -2.855 1.031 1.00 94.38 103 GLN A O 1
ATOM 869 N N . GLY A 1 104 ? 9.474 -0.727 1.592 1.00 91.94 104 GLY A N 1
ATOM 870 C CA . GLY A 1 104 ? 8.243 -0.473 2.339 1.00 91.94 104 GLY A CA 1
ATOM 871 C C . GLY A 1 104 ? 8.161 -1.219 3.672 1.00 91.94 104 GLY A C 1
ATOM 872 O O . GLY A 1 104 ? 9.165 -1.683 4.217 1.00 91.94 104 GLY A O 1
ATOM 873 N N . GLY A 1 105 ? 6.942 -1.298 4.209 1.00 87.44 105 GLY A N 1
ATOM 874 C CA . GLY A 1 105 ? 6.631 -2.035 5.432 1.00 87.44 105 GLY A CA 1
ATOM 875 C C . GLY A 1 105 ? 6.426 -3.536 5.209 1.00 87.44 105 GLY A C 1
ATOM 876 O O . GLY A 1 105 ? 6.259 -4.022 4.085 1.00 87.44 105 GLY A O 1
ATOM 877 N N . ILE A 1 106 ? 6.393 -4.284 6.314 1.00 84.88 106 ILE A N 1
ATOM 878 C CA . ILE A 1 106 ? 6.061 -5.715 6.312 1.00 84.88 106 ILE A CA 1
ATOM 879 C C . ILE A 1 106 ? 4.672 -5.911 5.683 1.00 84.88 106 ILE A C 1
ATOM 881 O O . ILE A 1 106 ? 3.750 -5.141 5.950 1.00 84.88 106 ILE A O 1
ATOM 885 N N . LYS A 1 107 ? 4.510 -6.940 4.838 1.00 79.44 107 LYS A N 1
ATOM 886 C CA . LYS A 1 107 ? 3.182 -7.345 4.352 1.00 79.44 107 LYS A CA 1
ATOM 887 C C . LYS A 1 107 ? 2.419 -7.974 5.517 1.00 79.44 107 LYS A C 1
ATOM 889 O O . LYS A 1 107 ? 2.779 -9.065 5.947 1.00 79.44 107 LYS A O 1
ATOM 894 N N . VAL A 1 108 ? 1.407 -7.283 6.037 1.00 79.56 108 VAL A N 1
ATOM 895 C CA . VAL A 1 108 ? 0.568 -7.796 7.137 1.00 79.56 108 VAL A CA 1
ATOM 896 C C . VAL A 1 108 ? -0.732 -8.410 6.606 1.00 79.56 108 VAL A C 1
ATOM 898 O O . VAL A 1 108 ? -1.283 -9.313 7.229 1.00 79.56 108 VAL A O 1
ATOM 901 N N . LYS A 1 109 ? -1.197 -7.972 5.429 1.00 76.06 109 LYS A N 1
ATOM 902 C CA . LYS A 1 109 ? -2.367 -8.532 4.735 1.00 76.06 109 LYS A CA 1
ATOM 903 C C . LYS A 1 109 ? -2.028 -9.758 3.875 1.00 76.06 109 LYS A C 1
ATOM 905 O O . LYS A 1 109 ? -0.927 -9.845 3.329 1.00 76.06 109 LYS A O 1
ATOM 910 N N . TYR A 1 110 ? -2.981 -10.689 3.781 1.00 59.28 110 TYR A N 1
ATOM 911 C CA . TYR A 1 110 ? -2.852 -11.989 3.107 1.00 59.28 110 TYR A CA 1
ATOM 912 C C . TYR A 1 110 ? -2.723 -11.837 1.588 1.00 59.28 110 TYR A C 1
ATOM 914 O O . TYR A 1 110 ? -3.566 -11.144 0.987 1.00 59.28 110 TYR A O 1
#

pLDDT: mean 80.32, std 21.89, range [40.72, 98.75]

Radius of gyration: 29.18 Å; Cα contacts (8 Å, |Δi|>4): 54; chains: 1; bounding box: 54×47×78 Å

Foldseek 3Di:
DDDDDDDDDDDDDDDDDDDDDPPVVVVVVPPDPPPVVNVVVVLVVVQVLLVVLLVLLVVLVVQLVVCVVVVPVVSNVVSVVVNQPRDHDDDDPVSCPPPSHDPHDDPPDD

Solvent-accessible surface area (backbone atoms only — not comparable to full-atom values): 7144 Å² total; per-residue (Å²): 142,87,80,86,87,90,80,94,74,90,82,86,77,88,79,91,86,77,93,86,73,99,67,71,76,61,66,73,69,62,71,61,87,63,53,70,69,54,53,51,48,54,51,52,53,51,37,50,51,44,36,53,36,34,51,51,42,49,51,26,54,50,50,30,51,52,17,59,77,68,70,36,62,67,57,26,55,51,31,48,52,54,42,68,69,51,70,79,72,89,75,56,77,75,57,65,69,41,91,75,48,60,86,64,64,84,84,84,75,134

Sequence (110 aa):
MTNYIVLFLFLFFISCNQTKNIEAISSDLNQSLSEPSNIQKEIDDLLAEDKKNKMLELEYLEQIRLAQENNDTEAFEFFFQEYVDVERLEIPEELKKEPNYFQGGIKVKY

Secondary structure (DSSP, 8-state):
-----------------------SSSSSTTS----HHHHHHHHHHHHHHHHHHHHHHHHHHHHHHHHHHTT-HHHHHHHHHHHHHS------TTGGGSTT----S-----